Protein AF-A0AAW0IAK2-F1 (afdb_monomer)

Structure (mmCIF, N/CA/C/O backbo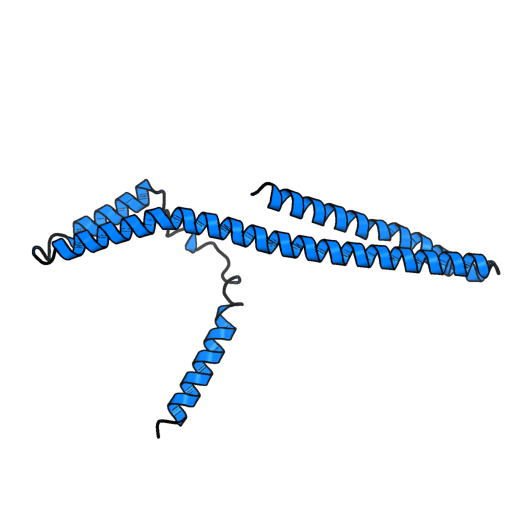ne):
data_AF-A0AAW0IAK2-F1
#
_entry.id   AF-A0AAW0IAK2-F1
#
loop_
_atom_site.group_PDB
_atom_site.id
_atom_site.type_symbol
_atom_site.label_atom_id
_atom_site.label_alt_id
_atom_site.label_comp_id
_atom_site.label_asym_id
_atom_site.label_entity_id
_atom_site.label_seq_id
_atom_site.pdbx_PDB_ins_code
_atom_site.Cartn_x
_atom_site.Cartn_y
_atom_site.Cartn_z
_atom_site.occupancy
_atom_site.B_iso_or_equiv
_atom_site.auth_seq_id
_atom_site.auth_comp_id
_atom_site.auth_asym_id
_atom_site.auth_atom_id
_atom_site.pdbx_PDB_model_num
ATOM 1 N N . MET A 1 1 ? 14.855 0.698 -5.734 1.00 60.94 1 MET A N 1
ATOM 2 C CA . MET A 1 1 ? 13.682 1.190 -4.980 1.00 60.94 1 MET A CA 1
ATOM 3 C C . MET A 1 1 ? 13.821 2.700 -4.907 1.00 60.94 1 MET A C 1
ATOM 5 O O . MET A 1 1 ? 14.904 3.148 -4.559 1.00 60.94 1 MET A O 1
ATOM 9 N N . SER A 1 2 ? 12.831 3.478 -5.346 1.00 79.94 2 SER A N 1
ATOM 10 C CA . SER A 1 2 ? 12.919 4.944 -5.235 1.00 79.94 2 SER A CA 1
ATOM 11 C C . SER A 1 2 ? 12.639 5.375 -3.792 1.00 79.94 2 SER A C 1
ATOM 13 O O . SER A 1 2 ? 11.834 4.735 -3.113 1.00 79.94 2 SER A O 1
ATOM 15 N N . ASP A 1 3 ? 13.261 6.458 -3.319 1.00 87.38 3 ASP A N 1
ATOM 16 C CA . ASP A 1 3 ? 13.063 6.956 -1.943 1.00 87.38 3 ASP A CA 1
ATOM 17 C C . ASP A 1 3 ? 11.580 7.201 -1.629 1.00 87.38 3 ASP A C 1
ATOM 19 O O . ASP A 1 3 ? 11.098 6.905 -0.537 1.00 87.38 3 ASP A O 1
ATOM 23 N N . LEU A 1 4 ? 10.818 7.650 -2.631 1.00 86.06 4 LEU A N 1
ATOM 24 C CA . LEU A 1 4 ? 9.372 7.834 -2.545 1.00 86.06 4 LEU A CA 1
ATOM 25 C C . LEU A 1 4 ? 8.611 6.514 -2.328 1.00 86.06 4 LEU A C 1
ATOM 27 O O . LEU A 1 4 ? 7.690 6.464 -1.518 1.00 86.06 4 LEU A O 1
ATOM 31 N N . GLU A 1 5 ? 8.977 5.441 -3.035 1.00 87.31 5 GLU A N 1
ATOM 32 C CA . GLU A 1 5 ? 8.359 4.118 -2.870 1.00 87.31 5 GLU A CA 1
ATOM 33 C C . GLU A 1 5 ? 8.617 3.566 -1.461 1.00 87.31 5 GLU A C 1
ATOM 35 O O . GLU A 1 5 ? 7.707 3.034 -0.819 1.00 87.31 5 GLU A O 1
ATOM 40 N N . PHE A 1 6 ? 9.846 3.735 -0.965 1.00 91.75 6 PHE A N 1
ATOM 41 C CA . PHE A 1 6 ? 10.230 3.328 0.382 1.00 91.75 6 PHE A CA 1
ATOM 42 C C . PHE A 1 6 ? 9.462 4.112 1.453 1.00 91.75 6 PHE A C 1
ATOM 44 O O . PHE A 1 6 ? 8.857 3.502 2.337 1.00 91.75 6 PHE A O 1
ATOM 51 N N . LEU A 1 7 ? 9.414 5.445 1.342 1.00 92.31 7 LEU A N 1
ATOM 52 C CA . LEU A 1 7 ? 8.661 6.306 2.257 1.00 92.31 7 LEU A CA 1
ATOM 53 C C . LEU A 1 7 ? 7.174 5.937 2.282 1.00 92.31 7 LEU A C 1
ATOM 55 O O . LEU A 1 7 ? 6.615 5.764 3.360 1.00 92.31 7 LEU A O 1
ATOM 59 N N . LEU A 1 8 ? 6.543 5.723 1.123 1.00 92.81 8 LEU A N 1
ATOM 60 C CA . LEU A 1 8 ? 5.129 5.336 1.051 1.00 92.81 8 LEU A CA 1
ATOM 61 C C . LEU A 1 8 ? 4.860 3.980 1.720 1.00 92.81 8 LEU A C 1
ATOM 63 O O . LEU A 1 8 ? 3.899 3.848 2.480 1.00 92.81 8 LEU A O 1
ATOM 67 N N . LYS A 1 9 ? 5.717 2.977 1.490 1.00 91.75 9 LYS A N 1
ATOM 68 C CA . LYS A 1 9 ? 5.610 1.664 2.153 1.00 91.75 9 LYS A CA 1
ATOM 69 C C . LYS A 1 9 ? 5.815 1.768 3.664 1.00 91.75 9 LYS A C 1
ATOM 71 O O . LYS A 1 9 ? 5.120 1.096 4.427 1.00 91.75 9 LYS A O 1
ATOM 76 N N . LEU A 1 10 ? 6.745 2.614 4.104 1.00 94.06 10 LEU A N 1
ATOM 77 C CA . LEU A 1 10 ? 6.996 2.865 5.519 1.00 94.06 10 LEU A CA 1
ATOM 78 C C . LEU A 1 10 ? 5.790 3.543 6.181 1.00 94.06 10 LEU A C 1
ATOM 80 O O . LEU A 1 10 ? 5.328 3.080 7.224 1.00 94.06 10 LEU A O 1
ATOM 84 N N . THR A 1 11 ? 5.236 4.583 5.556 1.00 91.19 11 THR A N 1
ATOM 85 C CA . THR A 1 11 ? 4.037 5.273 6.042 1.00 91.19 11 THR A CA 1
ATOM 86 C C . THR A 1 11 ? 2.835 4.330 6.096 1.00 91.19 11 THR A C 1
ATOM 88 O O . THR A 1 11 ? 2.129 4.326 7.100 1.00 91.19 11 THR A O 1
ATOM 91 N N . ALA A 1 12 ? 2.623 3.467 5.094 1.00 91.44 12 ALA A N 1
ATOM 92 C CA . ALA A 1 12 ? 1.562 2.455 5.138 1.00 91.44 12 ALA A CA 1
ATOM 93 C C . ALA A 1 12 ? 1.693 1.538 6.369 1.00 91.44 12 ALA A C 1
ATOM 95 O O . ALA A 1 12 ? 0.735 1.385 7.125 1.00 91.44 12 ALA A O 1
ATOM 96 N N . LYS A 1 13 ? 2.899 1.017 6.642 1.00 92.44 13 LYS A N 1
ATOM 97 C CA . LYS A 1 13 ? 3.166 0.182 7.829 1.00 92.44 13 LYS A CA 1
ATOM 98 C C . LYS A 1 13 ? 2.962 0.932 9.148 1.00 92.44 13 LYS A C 1
ATOM 100 O O . LYS A 1 13 ? 2.474 0.355 10.119 1.00 92.44 13 LYS A O 1
ATOM 105 N N . GLN A 1 14 ? 3.329 2.212 9.210 1.00 92.31 14 GLN A N 1
ATOM 106 C CA . GLN A 1 14 ? 3.082 3.044 10.392 1.00 92.31 14 GLN A CA 1
ATOM 107 C C . GLN A 1 14 ? 1.578 3.234 10.638 1.00 92.31 14 GLN A C 1
ATOM 109 O O . GLN A 1 14 ? 1.127 3.095 11.775 1.00 92.31 14 GLN A O 1
ATOM 114 N N . LEU A 1 15 ? 0.793 3.475 9.583 1.00 90.31 15 LEU A N 1
ATOM 115 C CA . LEU A 1 15 ? -0.665 3.609 9.667 1.00 90.31 15 LEU A CA 1
ATOM 116 C C . LEU A 1 15 ? -1.341 2.296 10.093 1.00 90.31 15 LEU A C 1
ATOM 118 O O . LEU A 1 15 ? -2.241 2.319 10.930 1.00 90.31 15 LEU A O 1
ATOM 122 N N . GLU A 1 16 ? -0.879 1.145 9.594 1.00 88.94 16 GLU A N 1
ATOM 123 C CA . GLU A 1 16 ? -1.356 -0.173 10.044 1.00 88.94 16 GLU A CA 1
ATOM 124 C C . GLU A 1 16 ? -1.067 -0.413 11.528 1.00 88.94 16 GLU A C 1
ATOM 126 O O . GLU A 1 16 ? -1.916 -0.928 12.255 1.00 88.94 16 GLU A O 1
ATOM 131 N N . LYS A 1 17 ? 0.110 0.002 12.010 1.00 88.75 17 LYS A N 1
ATOM 132 C CA . LYS A 1 17 ? 0.469 -0.108 13.429 1.00 88.75 17 LYS A CA 1
ATOM 133 C C . LYS A 1 17 ? -0.430 0.766 14.310 1.00 88.75 17 LYS A C 1
ATOM 135 O O . LYS A 1 17 ? -0.865 0.311 15.365 1.00 88.75 17 LYS A O 1
ATOM 140 N N . LEU A 1 18 ? -0.754 1.981 13.862 1.00 85.81 18 LEU A N 1
ATOM 141 C CA . LEU A 1 18 ? -1.711 2.864 14.540 1.00 85.81 18 LEU A CA 1
ATOM 142 C C . LEU A 1 18 ? -3.138 2.296 14.520 1.00 85.81 18 LEU A C 1
ATOM 144 O O . LEU A 1 18 ? -3.851 2.417 15.514 1.00 85.81 18 LEU A O 1
ATOM 148 N N . ALA A 1 19 ? -3.540 1.622 13.437 1.00 82.44 19 ALA A N 1
ATOM 149 C CA . ALA A 1 19 ? -4.813 0.904 13.377 1.00 82.44 19 ALA A CA 1
ATOM 150 C C . ALA A 1 19 ? -4.847 -0.279 14.360 1.00 82.44 19 ALA A C 1
ATOM 152 O O . ALA A 1 19 ? -5.868 -0.531 14.996 1.00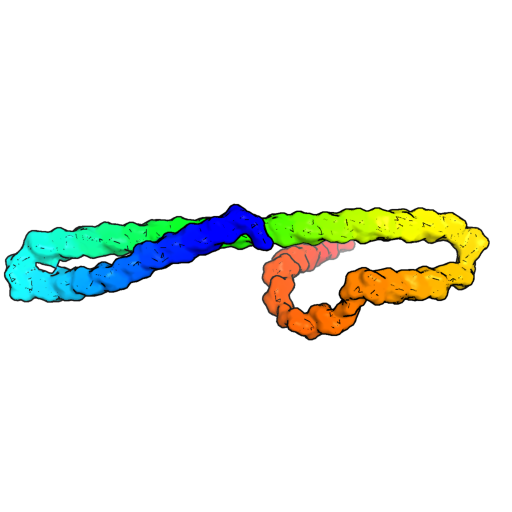 82.44 19 ALA A O 1
ATOM 153 N N . LYS A 1 20 ? -3.722 -0.984 14.534 1.00 74.62 20 LYS A N 1
ATOM 154 C CA . LYS A 1 20 ? -3.610 -2.150 15.422 1.00 74.62 20 LYS A CA 1
ATOM 155 C C . LYS A 1 20 ? -3.593 -1.790 16.911 1.00 74.62 20 LYS A C 1
ATOM 157 O O . LYS A 1 20 ? -4.007 -2.608 17.722 1.00 74.62 20 LYS A O 1
ATOM 162 N N . ALA A 1 21 ? -3.247 -0.552 17.271 1.00 63.44 21 ALA A N 1
ATOM 163 C CA . ALA A 1 21 ? -3.451 -0.025 18.626 1.00 63.44 21 ALA A CA 1
ATOM 164 C C . ALA A 1 21 ? -4.942 0.014 19.050 1.00 63.44 21 ALA A C 1
ATOM 166 O O . ALA A 1 21 ? -5.253 0.216 20.222 1.00 63.44 21 ALA A O 1
ATOM 167 N N . GLU A 1 22 ? -5.890 -0.234 18.131 1.00 63.12 22 GLU A N 1
ATOM 168 C CA . GLU A 1 22 ? -7.292 -0.525 18.474 1.00 63.12 22 GLU A CA 1
ATOM 169 C C . GLU A 1 22 ? -7.449 -1.848 19.243 1.00 63.12 22 GLU A C 1
ATOM 171 O O . GLU A 1 22 ? -8.480 -2.072 19.866 1.00 63.12 22 GLU A O 1
ATOM 176 N N . GLU A 1 23 ? -6.431 -2.708 19.309 1.00 59.09 23 GLU A N 1
ATOM 177 C CA . GLU A 1 23 ? -6.457 -3.901 20.157 1.00 59.09 23 GLU A CA 1
ATOM 178 C C . GLU A 1 23 ? -6.657 -3.558 21.651 1.00 59.09 23 GLU A C 1
ATOM 180 O O . GLU A 1 23 ? -7.410 -4.249 22.343 1.00 59.09 23 GLU A O 1
ATOM 185 N N . ASP A 1 24 ? -6.165 -2.398 22.106 1.00 57.50 24 ASP A N 1
ATOM 186 C CA . ASP A 1 24 ? -6.422 -1.851 23.449 1.00 57.50 24 ASP A CA 1
ATOM 187 C C . ASP A 1 24 ? -7.892 -1.409 23.656 1.00 57.50 24 ASP A C 1
ATOM 189 O O . ASP A 1 24 ? -8.371 -1.262 24.787 1.00 57.50 24 ASP A O 1
ATOM 193 N N . SER A 1 25 ? -8.660 -1.218 22.573 1.00 58.94 25 SER A N 1
ATOM 194 C CA . SER A 1 25 ? -10.110 -0.945 22.595 1.00 58.94 25 SER A CA 1
ATOM 195 C C . SER A 1 25 ? -10.910 -2.179 23.016 1.00 58.94 25 SER A C 1
ATOM 197 O O . SER A 1 25 ? -11.919 -2.046 23.714 1.00 58.94 25 SER A O 1
ATOM 199 N N . LYS A 1 26 ? -10.442 -3.397 22.696 1.00 67.38 26 LYS A N 1
ATOM 200 C CA . LYS A 1 26 ? -11.092 -4.649 23.137 1.00 67.38 26 LYS A CA 1
ATOM 201 C C . LYS A 1 26 ? -11.131 -4.745 24.665 1.00 67.38 26 LYS A C 1
ATOM 203 O O . LYS A 1 26 ? -12.148 -5.142 25.236 1.00 67.38 26 LYS A O 1
ATOM 208 N N . ALA A 1 27 ? -10.076 -4.280 25.338 1.00 65.56 27 ALA A N 1
ATOM 209 C CA . ALA A 1 27 ? -10.036 -4.183 26.796 1.00 65.56 27 ALA A CA 1
ATOM 210 C C . ALA A 1 27 ? -11.073 -3.183 27.352 1.00 65.56 27 ALA A C 1
ATOM 212 O O . ALA A 1 27 ? -11.630 -3.400 28.428 1.00 65.56 27 ALA A O 1
ATOM 213 N N . LYS A 1 28 ? -11.396 -2.111 26.614 1.00 62.06 28 LYS A N 1
ATOM 214 C CA . LYS A 1 28 ? -12.449 -1.142 26.982 1.00 62.06 28 LYS A CA 1
ATOM 215 C C . LYS A 1 28 ? -13.857 -1.650 26.654 1.00 62.06 28 LYS A C 1
ATOM 217 O O . LYS A 1 28 ? -14.763 -1.444 27.456 1.00 62.06 28 LYS A O 1
ATOM 222 N N . GLN A 1 29 ? -14.042 -2.405 25.570 1.00 67.38 29 GLN A N 1
ATOM 223 C CA . GLN A 1 29 ? -15.301 -3.114 25.295 1.00 67.38 29 GLN A CA 1
ATOM 224 C C . GLN A 1 29 ? -15.629 -4.140 26.388 1.00 67.38 29 GLN A C 1
ATOM 226 O O . GLN A 1 29 ? -16.788 -4.279 26.777 1.00 67.38 29 GLN A O 1
ATOM 231 N N . ALA A 1 30 ? -14.619 -4.817 26.943 1.00 70.62 30 ALA A N 1
ATOM 232 C CA . ALA A 1 30 ? -14.809 -5.706 28.087 1.00 70.62 30 ALA A CA 1
ATOM 233 C C . ALA A 1 30 ? -15.303 -4.955 29.341 1.00 70.62 30 ALA A C 1
ATOM 235 O O . ALA A 1 30 ? -16.087 -5.506 30.112 1.00 70.62 30 ALA A O 1
ATOM 236 N N . LYS A 1 31 ? -14.906 -3.687 29.526 1.00 67.75 31 LYS A N 1
ATOM 237 C CA . LYS A 1 31 ? -15.410 -2.825 30.610 1.00 67.75 31 LYS A CA 1
ATOM 238 C C . LYS A 1 31 ? -16.859 -2.385 30.372 1.00 67.75 31 LYS A C 1
ATOM 240 O O . LYS A 1 31 ? -17.645 -2.423 31.310 1.00 67.75 31 LYS A O 1
ATOM 245 N N . VAL A 1 32 ? -17.246 -2.082 29.127 1.00 65.62 32 VAL A N 1
ATOM 246 C CA . VAL A 1 32 ? -18.652 -1.794 28.758 1.00 65.62 32 VAL A CA 1
ATOM 247 C C . VAL A 1 32 ? -19.564 -2.984 29.075 1.00 65.62 32 VAL A C 1
ATOM 249 O O . VAL A 1 32 ? -20.642 -2.798 29.628 1.00 65.62 32 VAL A O 1
ATOM 252 N N . LYS A 1 33 ? -19.111 -4.216 28.802 1.00 69.44 33 LYS A N 1
ATOM 253 C CA . LYS A 1 33 ? -19.874 -5.442 29.102 1.00 69.44 33 LYS A CA 1
ATOM 254 C C . LYS A 1 33 ? -20.058 -5.706 30.604 1.00 69.44 33 LYS A C 1
ATOM 256 O O . LYS A 1 33 ? -21.027 -6.355 30.979 1.00 69.44 33 LYS A O 1
ATOM 261 N N . LYS A 1 34 ? -19.154 -5.209 31.459 1.00 71.50 34 LYS A N 1
ATOM 262 C CA . LYS A 1 34 ? -19.216 -5.356 32.930 1.00 71.50 34 LYS A CA 1
ATOM 263 C C . LYS A 1 34 ? -19.953 -4.205 33.629 1.00 71.50 34 LYS A C 1
ATOM 265 O O . LYS A 1 34 ? -20.482 -4.388 34.719 1.00 71.50 34 LYS A O 1
ATOM 270 N N . ALA A 1 35 ? -20.041 -3.038 32.993 1.00 63.53 35 ALA A N 1
ATOM 271 C CA . ALA A 1 35 ? -20.716 -1.859 33.529 1.00 63.53 35 ALA A CA 1
ATOM 272 C C . ALA A 1 35 ? -22.218 -2.020 33.887 1.00 63.53 35 ALA A C 1
ATOM 274 O O . ALA A 1 35 ? -22.626 -1.395 34.869 1.00 63.53 35 ALA A O 1
ATOM 275 N N . PRO A 1 36 ? -23.053 -2.855 33.218 1.00 61.75 36 PRO A N 1
ATOM 276 C CA . PRO A 1 36 ? -24.450 -3.031 33.636 1.00 61.75 36 PRO A CA 1
ATOM 277 C C . PRO A 1 36 ? -24.607 -3.629 35.045 1.00 61.75 36 PRO A C 1
ATOM 279 O O . PRO A 1 36 ? -25.649 -3.451 35.668 1.00 61.75 36 PRO A O 1
ATOM 282 N N . GLN A 1 37 ? -23.571 -4.276 35.590 1.00 67.62 37 GLN A N 1
ATOM 283 C CA . GLN A 1 37 ? -23.595 -4.854 36.939 1.00 67.62 37 GLN A CA 1
ATOM 284 C C . GLN A 1 37 ? -23.392 -3.805 38.046 1.00 67.62 37 GLN A C 1
ATOM 286 O O . GLN A 1 37 ? -23.752 -4.048 39.192 1.00 67.62 37 GLN A O 1
ATOM 291 N N . GLN A 1 38 ? -22.848 -2.626 37.720 1.00 66.25 38 GLN A N 1
ATOM 292 C CA . GLN A 1 38 ? -22.502 -1.589 38.702 1.00 66.25 38 GLN A CA 1
ATOM 293 C C . GLN A 1 38 ? -23.567 -0.485 38.840 1.00 66.25 38 GLN A C 1
ATOM 295 O O . GLN A 1 38 ? -23.306 0.522 39.488 1.00 66.25 38 GLN A O 1
ATOM 300 N N . LYS A 1 39 ? -24.755 -0.636 38.221 1.00 69.31 39 LYS A N 1
ATOM 301 C CA . LYS A 1 39 ? -25.833 0.384 38.165 1.00 69.31 39 LYS A CA 1
ATOM 302 C C . LYS A 1 39 ? -25.378 1.785 37.693 1.00 69.31 39 LYS A C 1
ATOM 304 O O . LYS A 1 39 ? -26.114 2.755 37.842 1.00 69.31 39 LYS A O 1
ATOM 309 N N . ASN A 1 40 ? -24.198 1.900 37.078 1.00 71.81 40 ASN A N 1
ATOM 310 C CA . ASN A 1 40 ? -23.565 3.174 36.741 1.00 71.81 40 ASN A CA 1
ATOM 311 C C . ASN A 1 40 ? -23.720 3.489 35.239 1.00 71.81 40 ASN A C 1
ATOM 313 O O . ASN 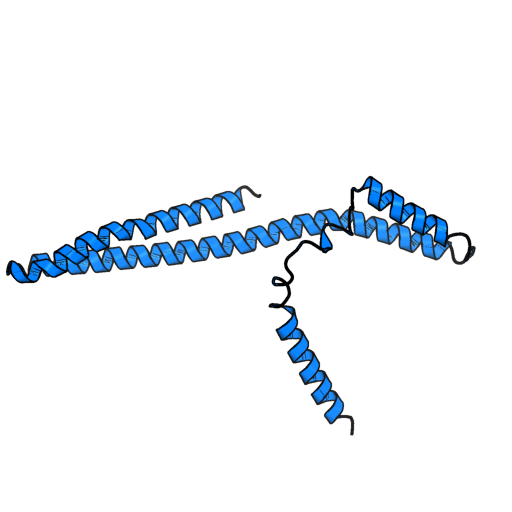A 1 40 ? -22.799 3.325 34.434 1.00 71.81 40 ASN A O 1
ATOM 317 N N . VAL A 1 41 ? -24.945 3.869 34.860 1.00 75.25 41 VAL A N 1
ATOM 318 C CA . VAL A 1 41 ? -25.414 3.966 33.463 1.00 75.25 41 VAL A CA 1
ATOM 319 C C . VAL A 1 41 ? -24.658 5.028 32.657 1.00 75.25 41 VAL A C 1
ATOM 321 O O . VAL A 1 41 ? -24.331 4.797 31.493 1.00 75.25 41 VAL A O 1
ATOM 324 N N . GLU A 1 42 ? -24.310 6.163 33.264 1.00 78.19 42 GLU A N 1
ATOM 325 C CA . GLU A 1 42 ? -23.590 7.239 32.569 1.00 78.19 42 GLU A CA 1
ATOM 326 C C . GLU A 1 42 ? -22.143 6.857 32.242 1.00 78.19 42 GLU A C 1
ATOM 328 O O . GLU A 1 42 ? -21.666 7.074 31.127 1.00 78.19 42 GLU A O 1
ATOM 333 N N . CYS A 1 43 ? -21.465 6.184 33.175 1.00 71.75 43 CYS A N 1
ATOM 334 C CA . CYS A 1 43 ? -20.103 5.695 32.971 1.00 71.75 43 CYS A CA 1
ATOM 335 C C . CYS A 1 43 ? -20.054 4.602 31.883 1.00 71.75 43 CYS A C 1
ATOM 337 O O . CYS A 1 43 ? -19.128 4.558 31.066 1.00 71.75 43 CYS A O 1
ATOM 339 N N . ALA A 1 44 ? -21.092 3.758 31.815 1.00 77.44 44 ALA A N 1
ATOM 340 C CA . ALA A 1 44 ? -21.266 2.774 30.749 1.00 77.44 44 ALA A CA 1
ATOM 341 C C . ALA A 1 44 ? -21.454 3.443 29.377 1.00 77.44 44 ALA A C 1
ATOM 343 O O . ALA A 1 44 ? -20.817 3.035 28.403 1.00 77.44 44 ALA A O 1
ATOM 344 N N . ARG A 1 45 ? -22.281 4.495 29.311 1.00 80.75 45 ARG A N 1
ATOM 345 C CA . ARG A 1 45 ? -22.561 5.255 28.084 1.00 80.75 45 ARG A CA 1
ATOM 346 C C . ARG A 1 45 ? -21.304 5.953 27.557 1.00 80.75 45 ARG A C 1
ATOM 348 O O . ARG A 1 45 ? -20.969 5.780 26.389 1.00 80.75 45 ARG A O 1
ATOM 355 N N . GLY A 1 46 ? -20.545 6.618 28.430 1.00 80.62 46 GLY A N 1
ATOM 356 C CA . GLY A 1 46 ? -19.270 7.252 28.074 1.00 80.62 46 GLY A CA 1
ATOM 357 C C . GLY A 1 46 ? -18.177 6.257 27.654 1.00 80.62 46 GLY A C 1
ATOM 358 O O . GLY A 1 46 ? -17.394 6.536 26.743 1.00 80.62 46 GLY A O 1
ATOM 359 N N . CYS A 1 47 ? -18.125 5.063 28.261 1.00 78.38 47 CYS A N 1
ATOM 360 C CA . CYS A 1 47 ? -17.235 3.991 27.797 1.00 78.38 47 CYS A CA 1
ATOM 361 C C . CYS A 1 47 ? -17.658 3.430 26.432 1.00 78.38 47 CYS A C 1
ATOM 363 O O . CYS A 1 47 ? -16.789 3.140 25.608 1.00 78.38 47 CYS A O 1
ATOM 365 N N . ALA A 1 48 ? -18.962 3.285 26.180 1.00 81.38 48 ALA A N 1
ATOM 366 C CA . ALA A 1 48 ? -19.481 2.816 24.900 1.00 81.38 48 ALA A CA 1
ATOM 367 C C . ALA A 1 48 ? -19.183 3.817 23.774 1.00 81.38 48 ALA A C 1
ATOM 369 O O . ALA A 1 48 ? -18.658 3.429 22.733 1.00 81.38 48 ALA A O 1
ATOM 370 N N . GLU A 1 49 ? -19.424 5.106 24.004 1.00 83.12 49 GLU A N 1
ATOM 371 C CA . GLU A 1 49 ? -19.149 6.167 23.033 1.00 83.12 49 GLU A CA 1
ATOM 372 C C . GLU A 1 49 ? -17.651 6.280 22.714 1.00 83.12 49 GLU A C 1
ATOM 374 O O . GLU A 1 49 ? -17.253 6.287 21.547 1.00 83.12 49 GLU A O 1
ATOM 379 N N . ASN A 1 50 ? -16.790 6.251 23.738 1.00 81.69 50 ASN A N 1
ATOM 380 C CA . ASN A 1 50 ? -15.342 6.239 23.529 1.00 81.69 50 ASN A CA 1
ATOM 381 C C . ASN A 1 50 ? -14.857 4.986 22.788 1.00 81.69 50 ASN A C 1
ATOM 383 O O . ASN A 1 50 ? -13.922 5.083 21.990 1.00 81.69 50 ASN A O 1
ATOM 387 N N . ALA A 1 51 ? -15.470 3.824 23.029 1.00 80.50 51 ALA A N 1
ATOM 388 C CA . ALA A 1 51 ? -15.147 2.598 22.306 1.00 80.50 51 ALA A CA 1
ATOM 389 C C . ALA A 1 51 ? -15.555 2.690 20.826 1.00 80.50 51 ALA A C 1
ATOM 391 O O . ALA A 1 51 ? -14.764 2.331 19.956 1.00 80.50 51 ALA A O 1
ATOM 392 N N . ILE A 1 52 ? -16.746 3.224 20.529 1.00 84.25 52 ILE A N 1
ATOM 393 C CA . ILE A 1 52 ? -17.215 3.450 19.152 1.00 84.25 52 ILE A CA 1
ATOM 394 C C . ILE A 1 52 ? -16.287 4.427 18.428 1.00 84.25 52 ILE A C 1
ATOM 396 O O . ILE A 1 52 ? -15.836 4.144 17.318 1.00 84.25 52 ILE A O 1
ATOM 400 N N . ARG A 1 53 ? -15.934 5.547 19.068 1.00 86.81 53 ARG A N 1
ATOM 401 C CA . ARG A 1 53 ? -15.016 6.538 18.499 1.00 86.81 53 ARG A CA 1
ATOM 402 C C . ARG A 1 53 ? -13.653 5.928 18.172 1.00 86.81 53 ARG A C 1
ATOM 404 O O . ARG A 1 53 ? -13.178 6.074 17.049 1.00 86.81 53 ARG A O 1
ATOM 411 N N . LYS A 1 54 ? -13.044 5.200 19.114 1.00 84.12 54 LYS A N 1
ATOM 412 C CA . LYS 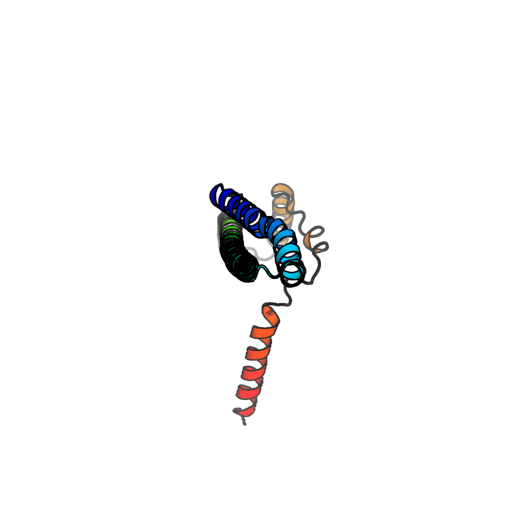A 1 54 ? -11.738 4.554 18.897 1.00 84.12 54 LYS A CA 1
ATOM 413 C C . LYS A 1 54 ? -11.780 3.473 17.816 1.00 84.12 54 LYS A C 1
ATOM 415 O O . LYS A 1 54 ? -10.839 3.377 17.032 1.00 84.12 54 LYS A O 1
ATOM 420 N N . LYS A 1 55 ? -12.882 2.726 17.714 1.00 85.38 55 LYS A N 1
ATOM 421 C CA . LYS A 1 55 ? -13.105 1.769 16.624 1.00 85.38 55 LYS A CA 1
ATOM 422 C C . LYS A 1 55 ? -13.185 2.468 15.264 1.00 85.38 55 LYS A C 1
ATOM 424 O O . LYS A 1 55 ? -12.555 2.025 14.308 1.00 85.38 55 LYS A O 1
ATOM 429 N N . ASN A 1 56 ? -13.912 3.583 15.182 1.00 86.12 56 ASN A N 1
ATOM 430 C CA . ASN A 1 56 ? -14.021 4.378 13.957 1.00 86.12 56 ASN A CA 1
ATOM 431 C C . ASN A 1 56 ? -12.676 4.992 13.546 1.00 86.12 56 ASN A C 1
ATOM 433 O O . ASN A 1 56 ? -12.335 4.970 12.365 1.00 86.12 56 ASN A O 1
ATOM 437 N N . GLU A 1 57 ? -11.882 5.475 14.506 1.00 85.19 57 GLU A N 1
ATOM 438 C CA . GLU A 1 57 ? -10.500 5.906 14.261 1.00 85.19 57 GLU A CA 1
ATOM 439 C C . GLU A 1 57 ? -9.669 4.758 13.661 1.00 85.19 57 GLU A C 1
ATOM 441 O O . GLU A 1 57 ? -9.053 4.948 12.616 1.00 85.19 57 GLU A O 1
ATOM 446 N N . GLY A 1 58 ? -9.713 3.551 14.242 1.00 86.19 58 GLY A N 1
ATOM 447 C CA . GLY A 1 58 ? -9.002 2.372 13.725 1.00 86.19 58 GLY A CA 1
ATOM 448 C C . GLY A 1 58 ? -9.387 2.003 12.287 1.00 86.19 58 GLY A C 1
ATOM 449 O O . GLY A 1 58 ? -8.518 1.773 11.446 1.00 86.19 58 GLY A O 1
ATOM 450 N N . VAL A 1 59 ? -10.685 2.024 11.969 1.00 87.75 59 VAL A N 1
ATOM 451 C CA . VAL A 1 59 ? -11.185 1.786 10.603 1.00 87.75 59 VAL A CA 1
ATOM 452 C C . VAL A 1 59 ? -10.704 2.869 9.631 1.00 87.75 59 VAL A C 1
ATOM 454 O O . VAL A 1 59 ? -10.357 2.566 8.488 1.00 87.75 59 VAL A O 1
ATOM 457 N N . ASN A 1 60 ? -10.651 4.129 10.065 1.00 89.94 60 ASN A N 1
ATOM 458 C CA . ASN A 1 60 ? -10.149 5.222 9.236 1.00 89.94 60 ASN A CA 1
ATOM 459 C C . ASN A 1 60 ? -8.646 5.083 8.954 1.00 89.94 60 ASN A C 1
ATOM 461 O O . ASN A 1 60 ? -8.239 5.240 7.801 1.00 89.94 60 ASN A O 1
ATOM 465 N N . TRP A 1 61 ? -7.842 4.710 9.956 1.00 91.31 61 TRP A N 1
ATOM 466 C CA . TRP A 1 61 ? -6.417 4.418 9.771 1.00 91.31 61 TRP A CA 1
ATOM 467 C C . TRP A 1 61 ? -6.191 3.257 8.803 1.00 91.31 61 TRP A C 1
ATOM 469 O O . TRP A 1 61 ? -5.357 3.369 7.907 1.00 91.31 61 TRP A O 1
ATOM 479 N N . LEU A 1 62 ? -6.983 2.185 8.912 1.00 89.56 62 LEU A N 1
ATOM 480 C CA . LEU A 1 62 ? -6.896 1.039 8.007 1.00 89.56 62 LEU A CA 1
ATOM 481 C C . LEU A 1 62 ? -7.218 1.434 6.559 1.00 89.56 62 LEU A C 1
ATOM 483 O O . LEU A 1 62 ? -6.468 1.094 5.648 1.00 89.56 62 LEU A O 1
ATOM 487 N N . ARG A 1 63 ? -8.281 2.220 6.333 1.00 91.44 63 ARG A N 1
ATOM 488 C CA . ARG A 1 63 ? -8.599 2.735 4.988 1.00 91.44 63 ARG A CA 1
ATOM 489 C C . ARG A 1 63 ? -7.478 3.605 4.427 1.00 91.44 63 ARG A C 1
ATOM 491 O O . ARG A 1 63 ? -7.166 3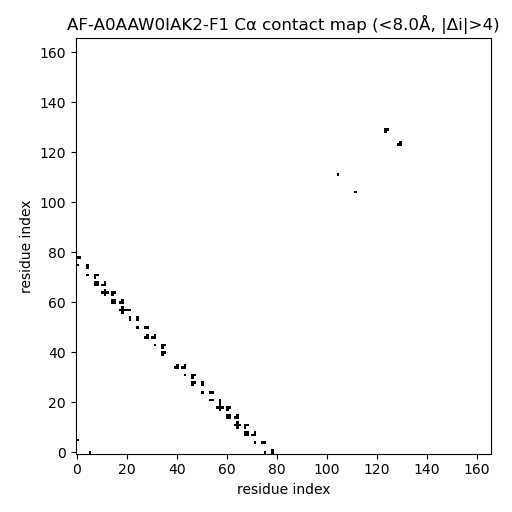.498 3.242 1.00 91.44 63 ARG A O 1
ATOM 498 N N . MET A 1 64 ? -6.889 4.480 5.243 1.00 92.94 64 MET A N 1
ATOM 499 C CA . MET A 1 64 ? -5.751 5.300 4.820 1.00 92.94 64 MET A CA 1
ATOM 500 C C . MET A 1 64 ? -4.537 4.434 4.473 1.00 92.94 64 MET A C 1
ATOM 502 O O . MET A 1 64 ? -3.949 4.635 3.413 1.00 92.94 64 MET A O 1
ATOM 506 N N . ALA A 1 65 ? -4.217 3.431 5.293 1.00 91.75 65 ALA A N 1
ATOM 507 C CA . ALA A 1 65 ? -3.138 2.486 5.025 1.00 91.75 65 ALA A CA 1
ATOM 508 C C . ALA A 1 65 ? -3.340 1.742 3.696 1.00 91.75 65 ALA A C 1
ATOM 510 O O . ALA A 1 65 ? -2.441 1.747 2.857 1.00 91.75 65 ALA A O 1
ATOM 511 N N . SER A 1 66 ? -4.537 1.195 3.445 1.00 92.62 66 SER A N 1
ATOM 512 C CA . SER A 1 66 ? -4.849 0.507 2.184 1.00 92.62 66 SER A CA 1
ATOM 513 C C . SER A 1 66 ? -4.714 1.426 0.966 1.00 92.62 66 SER A C 1
ATOM 515 O O . SER A 1 66 ? -4.190 1.011 -0.067 1.00 92.62 66 SER A O 1
ATOM 517 N N . ARG A 1 67 ? -5.135 2.695 1.076 1.00 95.06 67 ARG A N 1
ATOM 518 C CA . ARG A 1 67 ? -4.962 3.686 -0.000 1.00 95.06 67 ARG A CA 1
ATOM 519 C C . ARG A 1 67 ? -3.486 3.963 -0.279 1.00 95.06 67 ARG A C 1
ATOM 521 O O . ARG A 1 67 ? -3.088 3.974 -1.440 1.00 95.06 67 ARG A O 1
ATOM 528 N N . VAL A 1 68 ? -2.676 4.160 0.762 1.00 94.56 68 VAL A N 1
ATOM 529 C CA . VAL A 1 68 ? -1.231 4.403 0.619 1.00 94.56 68 VAL A CA 1
ATOM 530 C C . VAL A 1 68 ? -0.524 3.173 0.042 1.00 94.56 68 VAL A C 1
ATOM 532 O O . VAL A 1 68 ? 0.301 3.318 -0.858 1.00 94.56 68 VAL A O 1
ATOM 535 N N . ALA A 1 69 ? -0.893 1.963 0.470 1.00 91.44 69 ALA A N 1
ATOM 536 C CA . ALA A 1 69 ? -0.346 0.717 -0.066 1.00 91.44 69 ALA A CA 1
ATOM 537 C C . ALA A 1 69 ? -0.670 0.537 -1.562 1.00 91.44 69 ALA A C 1
ATOM 539 O O . ALA A 1 69 ? 0.206 0.181 -2.352 1.00 91.44 69 ALA A O 1
ATOM 540 N N . ALA A 1 70 ? -1.900 0.859 -1.978 1.00 93.19 70 ALA A N 1
ATOM 541 C CA . ALA A 1 70 ? -2.291 0.832 -3.385 1.00 93.19 70 ALA A CA 1
ATOM 542 C C . ALA A 1 70 ? -1.495 1.844 -4.229 1.00 93.19 70 ALA A C 1
ATOM 544 O O . ALA A 1 70 ? -1.059 1.525 -5.335 1.00 93.19 70 ALA A O 1
ATOM 545 N N . VAL A 1 71 ? -1.264 3.056 -3.708 1.00 93.88 71 VAL A N 1
ATOM 546 C CA . VAL A 1 71 ? -0.416 4.056 -4.378 1.00 93.88 71 VAL A CA 1
ATOM 547 C C . VAL A 1 71 ? 1.029 3.564 -4.473 1.00 93.88 71 VAL A C 1
ATOM 549 O O . VAL A 1 71 ? 1.621 3.657 -5.545 1.00 93.88 71 VAL A O 1
ATOM 552 N N . ALA A 1 72 ? 1.576 2.965 -3.413 1.00 91.25 72 ALA A N 1
ATOM 553 C CA . ALA A 1 72 ? 2.921 2.394 -3.430 1.00 91.25 72 ALA A CA 1
ATOM 554 C C . ALA A 1 72 ? 3.077 1.290 -4.494 1.00 91.25 72 ALA A C 1
ATOM 556 O O . ALA A 1 72 ? 4.080 1.272 -5.203 1.00 91.25 72 ALA A O 1
ATOM 557 N N . SER A 1 73 ? 2.079 0.414 -4.663 1.00 91.00 73 SER A N 1
ATOM 558 C CA . SER A 1 73 ? 2.078 -0.635 -5.698 1.00 91.00 73 SER A CA 1
ATOM 559 C C . SER A 1 73 ? 2.073 -0.059 -7.123 1.00 91.00 73 SER A C 1
ATOM 561 O O . SER A 1 73 ? 2.846 -0.495 -7.983 1.00 91.00 73 SER A O 1
ATOM 563 N N . LYS A 1 74 ? 1.274 0.988 -7.371 1.00 92.62 74 LYS A N 1
ATOM 564 C CA . LYS A 1 74 ? 1.266 1.696 -8.663 1.00 92.62 74 LYS A CA 1
ATOM 565 C C . LYS A 1 74 ? 2.598 2.396 -8.940 1.00 92.62 74 LYS A C 1
ATOM 567 O O . LYS A 1 74 ? 3.107 2.322 -10.055 1.00 92.62 74 LYS A O 1
ATOM 572 N N . VAL A 1 75 ? 3.181 3.039 -7.926 1.00 93.00 75 VAL A N 1
ATOM 573 C CA . VAL A 1 75 ? 4.496 3.693 -8.031 1.00 93.00 75 VAL A CA 1
ATOM 574 C C . VAL A 1 75 ? 5.593 2.668 -8.313 1.00 93.00 75 VAL A C 1
ATOM 576 O O . VAL A 1 75 ? 6.398 2.893 -9.211 1.00 93.00 75 VAL A O 1
ATOM 579 N N . GLN A 1 76 ? 5.598 1.530 -7.617 1.00 90.38 76 GLN A N 1
ATOM 580 C CA . GLN A 1 76 ? 6.547 0.444 -7.862 1.00 90.38 76 GLN A CA 1
ATOM 581 C C . GLN A 1 76 ? 6.449 -0.063 -9.307 1.00 90.38 76 GLN A C 1
ATOM 583 O O . GLN A 1 76 ? 7.465 -0.157 -9.989 1.00 90.38 76 GLN A O 1
ATOM 588 N N . THR A 1 77 ? 5.232 -0.305 -9.805 1.00 90.69 77 THR A N 1
ATOM 589 C CA . THR A 1 77 ? 5.006 -0.734 -11.196 1.00 90.69 77 THR A CA 1
ATOM 590 C C . THR A 1 77 ? 5.552 0.295 -12.186 1.00 90.69 77 THR A C 1
ATOM 592 O O . THR A 1 77 ? 6.296 -0.058 -13.097 1.00 90.69 77 THR A O 1
ATOM 595 N N . ALA A 1 78 ? 5.268 1.582 -11.975 1.00 89.75 78 ALA A N 1
ATOM 596 C CA . ALA A 1 78 ? 5.773 2.649 -12.833 1.00 89.75 78 ALA A CA 1
ATOM 597 C C . ALA A 1 78 ? 7.309 2.763 -12.805 1.00 89.75 78 ALA A C 1
ATOM 599 O O . ALA A 1 78 ? 7.925 3.027 -13.836 1.00 89.75 78 ALA A O 1
ATOM 600 N N . VAL A 1 79 ? 7.947 2.563 -11.647 1.00 88.62 79 VAL A N 1
ATOM 601 C CA . VAL A 1 79 ? 9.414 2.572 -11.517 1.00 88.62 79 VAL A CA 1
ATOM 602 C C . VAL A 1 79 ? 10.033 1.367 -12.226 1.00 88.62 79 VAL A C 1
ATOM 604 O O . VAL A 1 79 ? 10.994 1.543 -12.975 1.00 88.62 79 VAL A O 1
ATOM 607 N N . THR A 1 80 ? 9.466 0.171 -12.060 1.00 87.19 80 THR A N 1
ATOM 608 C CA . THR A 1 80 ? 9.927 -1.032 -12.766 1.00 87.19 80 THR A CA 1
ATOM 609 C C . THR A 1 80 ? 9.764 -0.878 -14.275 1.00 87.19 80 THR A C 1
ATOM 611 O O . THR A 1 80 ? 10.721 -1.113 -15.008 1.00 87.19 80 THR A O 1
ATOM 614 N N . MET A 1 81 ? 8.610 -0.393 -14.750 1.00 89.56 81 MET A N 1
ATOM 615 C CA . MET A 1 81 ? 8.387 -0.150 -16.180 1.00 89.56 81 MET A CA 1
ATOM 616 C C . MET A 1 81 ? 9.374 0.872 -16.744 1.00 89.56 81 MET A C 1
ATOM 618 O O . MET A 1 81 ? 9.922 0.644 -17.814 1.00 89.56 81 MET A O 1
ATOM 622 N N . LYS A 1 82 ? 9.689 1.948 -16.010 1.00 89.00 82 LYS A N 1
ATOM 623 C CA . LYS A 1 82 ? 10.737 2.898 -16.422 1.00 89.00 82 LYS A CA 1
ATOM 624 C C . LYS A 1 82 ? 12.109 2.235 -16.555 1.00 89.00 82 LYS A C 1
ATOM 626 O O . LYS A 1 82 ? 12.839 2.553 -17.491 1.00 89.00 82 LYS A O 1
ATOM 631 N N . GLY A 1 83 ? 12.460 1.330 -15.641 1.00 88.19 83 GLY A N 1
ATOM 632 C CA . GLY A 1 83 ? 13.686 0.534 -15.735 1.00 88.19 83 GLY A CA 1
ATOM 633 C C . GLY A 1 83 ? 13.705 -0.338 -16.991 1.00 88.19 83 GLY A C 1
ATOM 634 O O . GLY A 1 83 ? 14.665 -0.291 -17.755 1.00 88.19 83 GLY A O 1
ATOM 635 N N . VAL A 1 84 ? 12.606 -1.050 -17.257 1.00 88.88 84 VAL A N 1
ATOM 636 C CA . VAL A 1 84 ? 12.445 -1.876 -18.463 1.00 88.88 84 VAL A CA 1
ATOM 637 C C . VAL A 1 84 ? 12.539 -1.029 -19.732 1.00 88.88 84 VAL A C 1
ATOM 639 O O . VAL A 1 84 ? 13.295 -1.378 -20.631 1.00 88.88 84 VAL A O 1
ATOM 642 N N . THR A 1 85 ? 11.861 0.121 -19.806 1.00 90.12 85 THR A N 1
ATOM 643 C CA . THR A 1 85 ? 11.955 1.033 -20.959 1.00 90.12 85 THR A CA 1
ATOM 644 C C . THR A 1 85 ? 13.384 1.539 -21.168 1.00 90.12 85 THR A C 1
ATOM 646 O O . THR A 1 85 ? 13.849 1.612 -22.305 1.00 90.12 85 THR A O 1
ATOM 649 N N . LYS A 1 86 ? 14.110 1.857 -20.088 1.00 92.25 86 LYS A N 1
ATOM 650 C CA . LYS A 1 86 ? 15.509 2.299 -20.170 1.00 92.25 86 LYS A CA 1
ATOM 651 C C . LYS A 1 86 ? 16.424 1.200 -20.715 1.00 92.25 86 LYS A C 1
ATOM 653 O O . LYS A 1 86 ? 17.297 1.509 -21.519 1.00 92.25 86 LYS A O 1
ATOM 658 N N . ASN A 1 87 ? 16.202 -0.051 -20.318 1.00 88.75 87 ASN A N 1
ATOM 659 C CA . ASN A 1 87 ? 16.974 -1.201 -20.794 1.00 88.75 87 ASN A CA 1
ATOM 660 C C . ASN A 1 87 ? 16.565 -1.634 -22.211 1.00 88.75 87 ASN A C 1
ATOM 662 O O . ASN A 1 87 ? 17.399 -2.120 -22.963 1.00 88.75 87 ASN A O 1
ATOM 666 N N . MET A 1 88 ? 15.312 -1.402 -22.609 1.00 88.44 88 MET A N 1
ATOM 667 C CA . MET A 1 88 ? 14.833 -1.654 -23.971 1.00 88.44 88 MET A CA 1
ATOM 668 C C . MET A 1 88 ? 15.353 -0.633 -24.986 1.00 88.44 88 MET A C 1
ATOM 670 O O . MET A 1 88 ? 15.564 -0.988 -26.136 1.00 88.44 88 MET A O 1
ATOM 674 N N . ALA A 1 89 ? 15.607 0.617 -24.590 1.00 89.94 89 ALA A N 1
ATOM 675 C CA . ALA A 1 89 ? 16.098 1.659 -25.497 1.00 89.94 89 ALA A CA 1
ATOM 676 C C . ALA A 1 89 ? 17.416 1.328 -26.245 1.00 89.94 89 ALA A C 1
ATOM 678 O O . ALA A 1 89 ? 17.505 1.631 -27.436 1.00 89.94 89 ALA A O 1
ATOM 679 N N . PRO A 1 90 ? 18.463 0.753 -25.617 1.00 91.88 90 PRO A N 1
ATOM 680 C CA . PRO A 1 90 ? 19.639 0.292 -26.355 1.00 91.88 90 PRO A CA 1
ATOM 681 C C . PRO A 1 90 ? 19.348 -0.955 -27.200 1.00 91.88 90 PRO A C 1
ATOM 683 O O . PRO A 1 90 ? 19.849 -1.039 -28.317 1.00 91.88 90 PRO A O 1
ATOM 686 N N . VAL A 1 91 ? 18.504 -1.875 -26.718 1.00 92.12 91 VAL A N 1
ATOM 687 C CA . VAL A 1 91 ? 18.126 -3.102 -27.443 1.00 92.12 91 VAL A CA 1
ATOM 688 C C . VAL A 1 91 ? 17.375 -2.773 -28.734 1.00 92.12 91 VAL A C 1
ATOM 690 O O . VAL A 1 91 ? 17.707 -3.305 -29.788 1.00 92.12 91 VAL A O 1
ATOM 693 N N . THR A 1 92 ? 16.423 -1.838 -28.701 1.00 89.81 92 THR A N 1
ATOM 694 C CA . THR A 1 92 ? 15.689 -1.412 -29.902 1.00 89.81 92 THR A CA 1
ATOM 695 C C . THR A 1 92 ? 16.587 -0.686 -30.900 1.00 89.81 92 THR A C 1
ATOM 697 O O . THR A 1 92 ? 16.433 -0.878 -32.101 1.00 89.81 92 THR A O 1
ATOM 700 N N . LYS A 1 93 ? 17.583 0.081 -30.434 1.00 91.19 93 LYS A N 1
ATOM 701 C CA . LYS A 1 93 ? 18.614 0.667 -31.309 1.00 91.19 93 LYS A CA 1
ATOM 702 C C . LYS A 1 93 ? 19.539 -0.384 -31.924 1.00 91.19 93 LYS A C 1
ATOM 704 O O . LYS A 1 93 ? 19.958 -0.221 -33.065 1.00 91.19 93 LYS A O 1
ATOM 709 N N . ALA A 1 94 ? 19.899 -1.427 -31.178 1.00 89.38 94 ALA A N 1
ATOM 710 C CA . ALA A 1 94 ? 20.702 -2.529 -31.700 1.00 89.38 94 ALA A CA 1
ATOM 711 C C . ALA A 1 94 ? 19.924 -3.320 -32.764 1.00 89.38 94 ALA A C 1
ATOM 713 O O . ALA A 1 94 ? 20.475 -3.628 -33.817 1.00 89.38 94 ALA A O 1
ATOM 714 N N . LEU A 1 95 ? 18.628 -3.552 -32.533 1.00 87.88 95 LEU A N 1
ATOM 715 C CA . LEU A 1 95 ? 17.729 -4.180 -33.500 1.00 87.88 95 LEU A CA 1
ATOM 716 C C . LEU A 1 95 ? 17.593 -3.345 -34.787 1.00 87.88 95 LEU A C 1
ATOM 718 O O . LEU A 1 95 ? 17.690 -3.895 -35.876 1.00 87.88 95 LEU A O 1
ATOM 722 N N . ASP A 1 96 ? 17.433 -2.022 -34.678 1.00 88.06 96 ASP A N 1
ATOM 723 C CA . ASP A 1 96 ? 17.348 -1.106 -35.831 1.00 88.06 96 ASP A CA 1
ATOM 724 C C . ASP A 1 96 ? 18.636 -1.121 -36.685 1.00 88.06 96 ASP A C 1
ATOM 726 O O . ASP A 1 96 ? 18.607 -1.141 -37.919 1.00 88.06 96 ASP A O 1
ATOM 730 N N . LYS A 1 97 ? 19.799 -1.224 -36.028 1.00 86.81 97 LYS A N 1
ATOM 731 C CA . LYS A 1 97 ? 21.090 -1.426 -36.707 1.00 86.81 97 LYS A CA 1
ATOM 732 C C . LYS A 1 97 ? 21.195 -2.795 -37.386 1.00 86.81 97 LYS A C 1
ATOM 734 O O . LYS A 1 97 ? 21.717 -2.874 -38.492 1.00 86.81 97 LYS A O 1
ATOM 739 N N . ALA A 1 98 ? 20.707 -3.860 -36.753 1.00 83.12 98 ALA A N 1
ATOM 740 C CA . ALA A 1 98 ? 20.705 -5.197 -37.347 1.00 83.12 98 ALA A CA 1
ATOM 741 C C . ALA A 1 98 ? 19.767 -5.276 -38.566 1.00 83.12 98 ALA A C 1
ATOM 743 O O . ALA A 1 98 ? 20.149 -5.811 -39.605 1.00 83.12 98 ALA A O 1
ATOM 744 N N . LEU A 1 99 ? 18.575 -4.677 -38.489 1.00 81.94 99 LEU A N 1
ATOM 745 C CA . LEU A 1 99 ? 17.616 -4.630 -39.597 1.00 81.94 99 LEU A CA 1
ATOM 746 C C . LEU A 1 99 ? 18.161 -3.844 -40.799 1.00 81.94 99 LEU A C 1
ATOM 748 O O . LEU A 1 99 ? 18.106 -4.334 -41.924 1.00 81.94 99 LEU A O 1
ATOM 752 N N . SER A 1 100 ? 18.781 -2.684 -40.568 1.00 79.25 100 SER A N 1
ATOM 753 C CA . SER A 1 100 ? 19.427 -1.906 -41.638 1.00 79.25 100 SER A CA 1
ATOM 754 C C . SER A 1 100 ? 20.655 -2.601 -42.242 1.00 79.25 100 SER A C 1
ATOM 756 O O . SER A 1 100 ? 20.887 -2.495 -43.447 1.00 79.25 100 SER A O 1
ATOM 758 N N . ALA A 1 101 ? 21.411 -3.367 -41.449 1.00 72.31 101 ALA A N 1
ATOM 759 C CA . ALA A 1 101 ? 22.472 -4.230 -41.971 1.00 72.31 101 ALA A CA 1
ATOM 760 C C . ALA A 1 101 ? 21.916 -5.370 -42.850 1.00 72.31 101 ALA A C 1
ATOM 762 O O . ALA A 1 101 ? 22.547 -5.751 -43.835 1.00 72.31 101 ALA A O 1
ATOM 763 N N . THR A 1 102 ? 20.714 -5.867 -42.545 1.00 63.38 102 THR A N 1
ATOM 764 C CA . THR A 1 102 ? 20.080 -6.978 -43.276 1.00 63.38 102 THR A CA 1
ATOM 765 C C . THR A 1 102 ? 19.566 -6.546 -44.659 1.00 63.38 102 THR A C 1
ATOM 767 O O . THR A 1 102 ? 19.658 -7.313 -45.618 1.00 63.38 102 THR A O 1
ATOM 770 N N . ASP A 1 103 ? 19.104 -5.300 -44.823 1.00 54.22 103 ASP A N 1
ATOM 771 C CA . ASP A 1 103 ? 18.698 -4.768 -46.137 1.00 54.22 103 ASP A CA 1
ATOM 772 C C . ASP A 1 103 ? 19.887 -4.537 -47.093 1.00 54.22 103 ASP A C 1
ATOM 774 O O . ASP A 1 103 ? 19.747 -4.709 -48.307 1.00 54.22 103 ASP A O 1
ATOM 778 N N . LEU A 1 104 ? 21.081 -4.236 -46.565 1.00 53.88 104 LEU A N 1
ATOM 779 C CA . LEU A 1 104 ? 22.326 -4.154 -47.347 1.00 53.88 104 LEU A CA 1
ATOM 780 C C . LEU A 1 104 ? 22.816 -5.531 -47.838 1.00 53.88 104 LEU A C 1
ATOM 782 O O . LEU A 1 104 ? 23.608 -5.604 -48.778 1.00 53.88 104 LEU A O 1
ATOM 786 N N . GLN A 1 105 ? 22.314 -6.625 -47.258 1.00 47.50 105 GLN A N 1
ATOM 787 C CA . GLN A 1 105 ? 22.722 -7.996 -47.573 1.00 47.50 105 GLN A CA 1
ATOM 788 C C . GLN A 1 105 ? 21.817 -8.703 -48.597 1.00 47.50 105 GLN A C 1
ATOM 790 O O . GLN A 1 105 ? 22.042 -9.869 -48.925 1.00 47.50 105 GLN A O 1
ATOM 795 N N . LYS A 1 106 ? 20.856 -8.003 -49.218 1.00 50.28 106 LYS A N 1
ATOM 796 C CA . LYS A 1 106 ? 20.1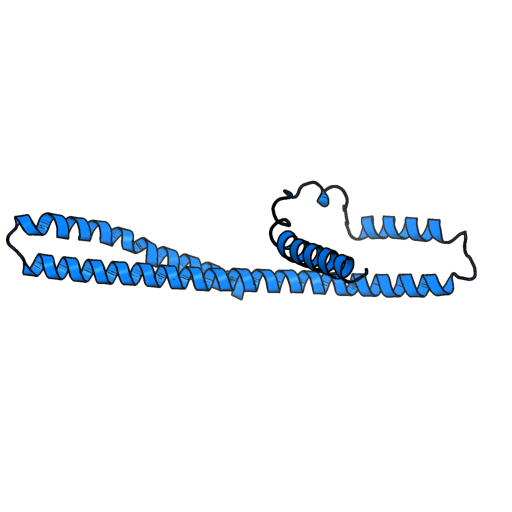06 -8.545 -50.373 1.00 50.28 106 LYS A CA 1
ATOM 797 C C . LYS A 1 106 ? 20.978 -8.862 -51.603 1.00 50.28 106 LYS A C 1
ATOM 799 O O . LYS A 1 106 ? 20.479 -9.475 -52.541 1.00 50.28 106 LYS A O 1
ATOM 804 N N . GLY A 1 107 ? 22.268 -8.506 -51.596 1.00 50.31 107 GLY A N 1
ATOM 805 C CA . GLY A 1 107 ? 23.252 -8.925 -52.604 1.00 50.31 107 GLY A CA 1
ATOM 806 C C . GLY A 1 107 ? 24.069 -10.190 -52.279 1.00 50.31 107 GLY A C 1
ATOM 807 O O . GLY A 1 107 ? 24.760 -10.676 -53.165 1.00 50.31 107 GLY A O 1
ATOM 808 N N . VAL A 1 108 ? 24.023 -10.733 -51.052 1.00 46.09 108 VAL A N 1
ATOM 809 C CA . VAL A 1 108 ? 24.868 -11.873 -50.612 1.00 46.09 108 VAL A CA 1
ATOM 810 C C . VAL A 1 108 ? 24.046 -12.809 -49.716 1.00 46.09 108 VAL A C 1
ATOM 812 O O . VAL A 1 108 ? 24.309 -13.008 -48.533 1.00 46.09 108 VAL A O 1
ATOM 815 N N . CYS A 1 109 ? 22.957 -13.334 -50.266 1.00 43.22 109 CYS A N 1
ATOM 816 C CA . CYS A 1 109 ? 22.010 -14.181 -49.550 1.00 43.22 109 CYS A CA 1
ATOM 817 C C . CYS A 1 109 ? 22.501 -15.643 -49.567 1.00 43.22 109 CYS A C 1
ATOM 819 O O . CYS A 1 109 ? 22.044 -16.416 -50.399 1.00 43.22 109 CYS A O 1
ATOM 821 N N . SER A 1 110 ? 23.496 -15.997 -48.741 1.00 53.50 110 SER A N 1
ATOM 822 C CA . SER A 1 110 ? 23.792 -17.386 -48.301 1.00 53.50 110 SER A CA 1
ATOM 823 C C . SER A 1 110 ? 24.809 -17.422 -47.144 1.00 53.50 110 SER A C 1
ATOM 825 O O . SER A 1 110 ? 24.547 -18.073 -46.143 1.00 53.50 110 SER A O 1
ATOM 827 N N . ASP A 1 111 ? 25.895 -16.641 -47.198 1.00 55.12 111 ASP A N 1
ATOM 828 C CA . ASP A 1 111 ? 26.977 -16.685 -46.182 1.00 55.12 111 ASP A CA 1
ATOM 829 C C . ASP A 1 111 ? 26.710 -15.856 -44.903 1.00 55.12 111 ASP A C 1
ATOM 831 O O . ASP A 1 111 ? 27.523 -15.821 -43.979 1.00 55.12 111 ASP A O 1
ATOM 835 N N . GLY A 1 112 ? 25.584 -15.139 -44.844 1.00 54.06 112 GLY A N 1
ATOM 836 C CA . GLY A 1 112 ? 25.265 -14.204 -43.758 1.00 54.06 112 GLY A CA 1
ATOM 837 C C . GLY A 1 112 ? 24.596 -14.807 -42.531 1.00 54.06 112 GLY A C 1
ATOM 838 O O . GLY A 1 112 ? 24.690 -14.241 -41.445 1.00 54.06 112 GLY A O 1
ATOM 839 N N . GLN A 1 113 ? 23.904 -15.934 -42.693 1.00 55.88 113 GLN A N 1
ATOM 840 C CA . GLN A 1 113 ? 23.028 -16.468 -41.649 1.00 55.88 113 GLN A CA 1
ATOM 841 C C . GLN A 1 113 ? 23.833 -17.056 -40.480 1.00 55.88 113 GLN A C 1
ATOM 843 O O . GLN A 1 113 ? 23.533 -16.764 -39.327 1.00 55.88 113 GLN A O 1
ATOM 848 N N . GLU A 1 114 ? 24.941 -17.748 -40.768 1.00 63.78 114 GLU A N 1
ATOM 849 C CA . GLU A 1 114 ? 25.845 -18.283 -39.738 1.00 63.78 114 GLU A CA 1
ATOM 850 C C . GLU A 1 114 ? 26.552 -17.179 -38.931 1.00 63.78 114 GLU A C 1
ATOM 852 O O . GLU A 1 114 ? 26.791 -17.329 -37.733 1.00 63.78 114 GLU A O 1
ATOM 857 N N . GLN A 1 115 ? 26.854 -16.036 -39.558 1.00 58.66 115 GLN A N 1
ATOM 858 C CA . GLN A 1 115 ? 27.485 -14.900 -38.874 1.00 58.66 115 GLN A CA 1
ATOM 859 C C . GLN A 1 115 ? 26.506 -14.176 -37.943 1.00 58.66 115 GLN A C 1
ATOM 861 O O . GLN A 1 115 ? 26.902 -13.721 -36.869 1.00 58.66 115 GLN A O 1
ATOM 866 N N . VAL A 1 116 ? 25.229 -14.093 -38.327 1.00 66.44 116 VAL A N 1
ATOM 867 C CA . VAL A 1 116 ? 24.176 -13.538 -37.467 1.00 66.44 116 VAL A CA 1
ATOM 868 C C . VAL A 1 116 ? 23.925 -14.453 -36.268 1.00 66.44 116 VAL A C 1
ATOM 870 O O . VAL A 1 116 ? 23.878 -13.956 -35.144 1.00 66.44 116 VAL A O 1
ATOM 873 N N . ASP A 1 117 ? 23.855 -15.771 -36.469 1.00 70.44 117 ASP A N 1
ATOM 874 C CA . ASP A 1 117 ? 23.662 -16.736 -35.378 1.00 70.44 117 ASP A CA 1
ATOM 875 C C . ASP A 1 117 ? 24.840 -16.726 -34.385 1.00 70.44 117 ASP A C 1
ATOM 877 O O . ASP A 1 117 ? 24.636 -16.736 -33.167 1.00 70.44 117 ASP A O 1
ATOM 881 N N . GLY A 1 118 ? 26.076 -16.600 -34.884 1.00 77.12 118 GLY A N 1
ATOM 882 C CA . GLY A 1 118 ? 27.267 -16.428 -34.049 1.00 77.12 118 GLY A CA 1
ATOM 883 C C . GLY A 1 118 ? 27.245 -15.134 -33.229 1.00 77.12 118 GLY A C 1
ATOM 884 O O . GLY A 1 118 ? 27.519 -15.160 -32.029 1.00 77.12 118 GLY A O 1
ATOM 885 N N . LEU A 1 119 ? 26.855 -14.008 -33.838 1.00 72.25 119 LEU A N 1
ATOM 886 C CA . LEU A 1 119 ? 26.741 -12.724 -33.137 1.00 72.25 119 LEU A CA 1
ATOM 887 C C . LEU A 1 119 ? 25.611 -12.721 -32.101 1.00 72.25 119 LEU A C 1
ATOM 889 O O . LEU A 1 119 ? 25.781 -12.135 -31.035 1.00 72.25 119 LEU A O 1
ATOM 893 N N . ILE A 1 120 ? 24.483 -13.388 -32.363 1.00 71.62 120 ILE A N 1
ATOM 894 C CA . ILE A 1 120 ? 23.394 -13.535 -31.384 1.00 71.62 120 ILE A CA 1
ATOM 895 C C . ILE A 1 120 ? 23.880 -14.317 -30.159 1.00 71.62 120 ILE A C 1
ATOM 897 O O . ILE A 1 120 ? 23.608 -13.906 -29.031 1.00 71.62 120 ILE A O 1
ATOM 901 N N . MET A 1 121 ? 24.637 -15.397 -30.366 1.00 69.56 121 MET A N 1
ATOM 902 C CA . MET A 1 121 ? 25.188 -16.199 -29.273 1.00 69.56 121 MET A CA 1
ATOM 903 C C . MET A 1 121 ? 26.236 -15.424 -28.463 1.00 69.56 121 MET A C 1
ATOM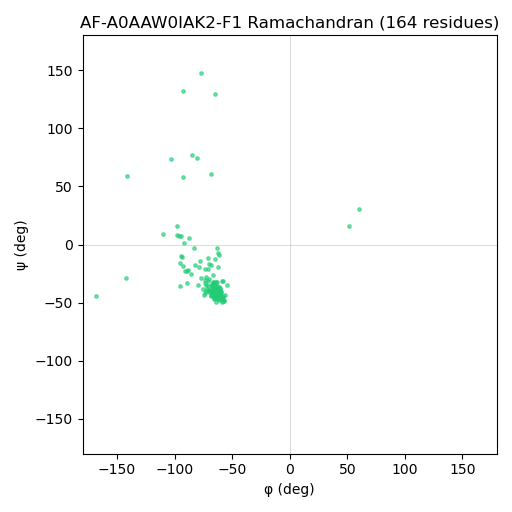 905 O O . MET A 1 121 ? 26.194 -15.422 -27.235 1.00 69.56 121 MET A O 1
ATOM 909 N N . GLN A 1 122 ? 27.109 -14.675 -29.137 1.00 68.12 122 GLN A N 1
ATOM 910 C CA . GLN A 1 122 ? 28.155 -13.883 -28.492 1.00 68.12 122 GLN A CA 1
ATOM 911 C C . GLN A 1 122 ? 27.585 -12.680 -27.720 1.00 68.12 122 GLN A C 1
ATOM 913 O O . GLN A 1 122 ? 28.015 -12.400 -26.605 1.00 68.12 122 GLN A O 1
ATOM 918 N N . ILE A 1 123 ? 26.558 -12.009 -28.257 1.00 66.19 123 ILE A N 1
ATOM 919 C CA . ILE A 1 123 ? 25.842 -10.922 -27.568 1.00 66.19 123 ILE A CA 1
ATOM 920 C C . ILE A 1 123 ? 25.051 -11.466 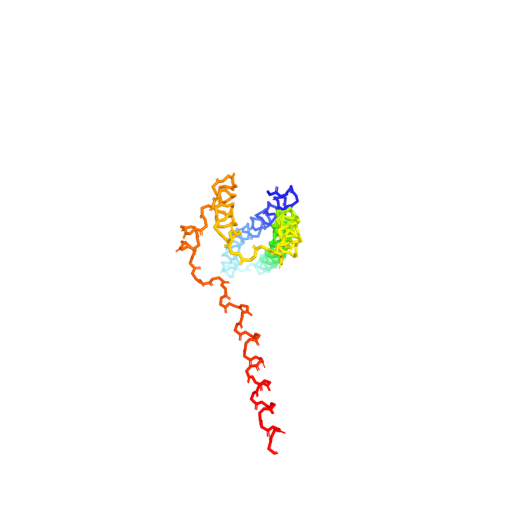-26.371 1.00 66.19 123 ILE A C 1
ATOM 922 O O . ILE A 1 123 ? 24.955 -10.777 -25.353 1.00 66.19 123 ILE A O 1
ATOM 926 N N . ALA A 1 124 ? 24.502 -12.682 -26.462 1.00 61.81 124 ALA A N 1
ATOM 927 C CA . ALA A 1 124 ? 23.831 -13.339 -25.343 1.00 61.81 124 ALA A CA 1
ATOM 928 C C . ALA A 1 124 ? 24.808 -13.673 -24.201 1.00 61.81 124 ALA A C 1
ATOM 930 O O . ALA A 1 124 ? 24.498 -13.378 -23.046 1.00 61.81 124 ALA A O 1
ATOM 931 N N . GLU A 1 125 ? 26.001 -14.193 -24.509 1.00 66.31 125 GLU A N 1
ATOM 932 C CA . GLU A 1 125 ? 27.059 -14.443 -23.517 1.00 66.31 125 GLU A CA 1
ATOM 933 C C . GLU A 1 125 ? 27.616 -13.141 -22.917 1.00 66.31 125 GLU A C 1
ATOM 935 O O . GLU A 1 125 ? 27.746 -13.022 -21.699 1.00 66.31 125 GLU A O 1
ATOM 940 N N . GLU A 1 126 ? 27.887 -12.127 -23.745 1.00 61.97 126 GLU A N 1
ATOM 941 C CA . GLU A 1 126 ? 28.517 -10.870 -23.313 1.00 61.97 126 GLU A CA 1
ATOM 942 C C . GLU A 1 126 ? 27.565 -9.971 -22.500 1.00 61.97 126 GLU A C 1
ATOM 944 O O . GLU A 1 126 ? 28.002 -9.236 -21.614 1.00 61.97 126 GLU A O 1
ATOM 949 N N . ASN A 1 127 ? 26.251 -10.061 -22.738 1.00 60.22 127 ASN A N 1
ATOM 950 C CA . ASN A 1 127 ? 25.234 -9.350 -21.952 1.00 60.22 127 ASN A CA 1
ATOM 951 C C . ASN A 1 127 ? 24.647 -10.194 -20.807 1.00 60.22 127 ASN A C 1
ATOM 953 O O . ASN A 1 127 ? 23.697 -9.747 -20.158 1.00 60.22 127 ASN A O 1
ATOM 957 N N . GLY A 1 128 ? 25.191 -11.390 -20.543 1.00 56.28 128 GLY A N 1
ATOM 958 C CA . GLY A 1 128 ? 24.732 -12.269 -19.463 1.00 56.28 128 GLY A CA 1
ATOM 959 C C . GLY A 1 128 ? 23.266 -12.689 -19.600 1.00 56.28 128 GLY A C 1
ATOM 960 O O . GLY A 1 128 ? 22.573 -12.872 -18.598 1.00 56.28 128 GLY A O 1
ATOM 961 N N . LEU A 1 129 ? 22.765 -12.799 -20.834 1.00 51.41 129 LEU A N 1
ATOM 962 C CA . LEU A 1 129 ? 21.421 -13.284 -21.121 1.00 51.41 129 LEU A CA 1
ATOM 963 C C . LEU A 1 129 ? 21.424 -14.821 -21.076 1.00 51.41 129 LEU A C 1
ATOM 965 O O . LEU A 1 129 ? 21.321 -15.502 -22.092 1.00 51.41 129 LEU A O 1
ATOM 969 N N . GLU A 1 130 ? 21.480 -15.378 -19.868 1.00 56.03 130 GLU A N 1
ATOM 970 C CA . GLU A 1 130 ? 21.131 -16.777 -19.583 1.00 56.03 130 GLU A CA 1
ATOM 971 C C . GLU A 1 130 ? 19.605 -16.989 -19.764 1.00 56.03 130 GLU A C 1
ATOM 973 O O . GLU A 1 130 ? 18.863 -17.313 -18.835 1.00 56.03 130 GLU A O 1
ATOM 978 N N . VAL A 1 131 ? 19.085 -16.750 -20.974 1.00 57.75 131 VAL A N 1
ATOM 979 C CA . VAL A 1 131 ? 17.647 -16.793 -21.309 1.00 57.75 131 VAL A CA 1
ATOM 980 C C . VAL A 1 131 ? 17.253 -18.176 -21.817 1.00 57.75 131 VAL A C 1
ATOM 982 O O . VAL A 1 131 ? 16.710 -18.349 -22.903 1.00 57.75 131 VAL A O 1
ATOM 985 N N . LEU A 1 132 ? 17.491 -19.185 -20.983 1.00 49.25 132 LEU A N 1
ATOM 986 C CA . LEU A 1 132 ? 16.772 -20.455 -21.101 1.00 49.25 132 LEU A CA 1
ATOM 987 C C . LEU A 1 132 ? 16.435 -21.062 -19.734 1.00 49.25 132 LEU A C 1
ATOM 989 O O . LEU A 1 132 ? 15.398 -21.707 -19.602 1.00 49.25 132 LEU A O 1
ATOM 993 N N . ASP A 1 133 ? 17.237 -20.797 -18.699 1.00 49.47 133 ASP A N 1
ATOM 994 C CA . ASP A 1 133 ? 17.022 -21.401 -17.377 1.00 49.47 133 ASP A CA 1
ATOM 995 C C . ASP A 1 133 ? 16.088 -20.568 -16.472 1.00 49.47 133 ASP A C 1
ATOM 997 O O . ASP A 1 133 ? 15.251 -21.111 -15.750 1.00 49.47 133 ASP A O 1
ATOM 1001 N N . GLN A 1 134 ? 16.113 -19.234 -16.585 1.00 45.06 134 GLN A N 1
ATOM 1002 C CA . GLN A 1 134 ? 15.305 -18.345 -15.731 1.00 45.06 134 GLN A CA 1
ATOM 1003 C C . GLN A 1 134 ? 13.847 -18.170 -16.194 1.00 45.06 134 GLN A C 1
ATOM 1005 O O . GLN A 1 134 ? 12.991 -17.794 -15.392 1.00 45.06 134 GLN A O 1
ATOM 1010 N N . LEU A 1 135 ? 13.521 -18.493 -17.454 1.00 45.12 135 LEU A N 1
ATOM 1011 C CA . LEU A 1 135 ? 12.135 -18.468 -17.952 1.00 45.12 135 LEU A CA 1
ATOM 1012 C C . LEU A 1 135 ? 11.332 -19.705 -17.505 1.00 45.12 135 LEU A C 1
ATOM 1014 O O . LEU A 1 135 ? 10.108 -19.711 -17.586 1.00 45.12 135 LEU A O 1
ATOM 1018 N N . ARG A 1 136 ? 12.012 -20.745 -17.002 1.00 51.53 136 ARG A N 1
ATOM 1019 C CA . ARG A 1 136 ? 11.400 -22.020 -16.599 1.00 51.53 136 ARG A CA 1
ATOM 1020 C C . ARG A 1 136 ? 11.052 -22.103 -15.106 1.00 51.53 136 ARG A C 1
ATOM 1022 O O . ARG A 1 136 ? 10.383 -23.046 -14.700 1.00 51.53 136 ARG A O 1
ATOM 1029 N N . GLN A 1 137 ? 11.497 -21.142 -14.290 1.00 45.44 137 GLN A N 1
ATOM 1030 C CA . GLN A 1 137 ? 11.351 -21.174 -12.824 1.00 45.44 137 GLN A CA 1
ATOM 1031 C C . GLN A 1 137 ? 10.355 -20.153 -12.244 1.00 45.44 137 GLN A C 1
ATOM 1033 O O . GLN A 1 137 ? 10.267 -20.013 -11.024 1.00 45.44 137 GLN A O 1
ATOM 1038 N N . LEU A 1 138 ? 9.570 -19.455 -13.069 1.00 38.25 138 LEU A N 1
ATOM 1039 C CA . LEU A 1 138 ? 8.483 -18.614 -12.562 1.00 38.25 138 LEU A CA 1
ATOM 1040 C C . LEU A 1 138 ? 7.163 -19.405 -12.522 1.00 38.25 138 LEU A C 1
ATOM 1042 O O . LEU A 1 138 ? 6.824 -20.061 -13.505 1.00 38.25 138 LEU A O 1
ATOM 1046 N N . PRO A 1 139 ? 6.409 -19.361 -11.409 1.00 46.09 139 PRO A N 1
ATOM 1047 C CA . PRO A 1 139 ? 5.113 -20.020 -11.316 1.00 46.09 139 PRO A CA 1
ATOM 1048 C C . PRO A 1 139 ? 4.128 -19.375 -12.303 1.00 46.09 139 PRO A C 1
ATOM 1050 O O . PRO A 1 139 ? 3.977 -18.153 -12.325 1.00 46.09 139 PRO A O 1
ATOM 1053 N N . GLU A 1 140 ? 3.454 -20.204 -13.104 1.00 50.91 140 GLU A N 1
ATOM 1054 C CA . GLU A 1 140 ? 2.584 -19.810 -14.228 1.00 50.91 140 GLU A CA 1
ATOM 1055 C C . GLU A 1 140 ? 1.330 -18.986 -13.850 1.00 50.91 140 GLU A C 1
ATOM 1057 O O . GLU A 1 140 ? 0.613 -18.499 -14.721 1.00 50.91 140 GLU A O 1
ATOM 1062 N N . ASP A 1 141 ? 1.068 -18.740 -12.565 1.00 35.16 141 ASP A N 1
ATOM 1063 C CA . ASP A 1 141 ? -0.214 -18.188 -12.100 1.00 35.16 141 ASP A CA 1
ATOM 1064 C C . ASP A 1 141 ? -0.327 -16.650 -12.080 1.00 35.16 141 ASP A C 1
ATOM 1066 O O . ASP A 1 141 ? -1.337 -16.106 -11.633 1.00 35.16 141 ASP A O 1
ATOM 1070 N N . ALA A 1 142 ? 0.661 -15.903 -12.582 1.00 45.72 142 ALA A N 1
ATOM 1071 C CA . ALA A 1 142 ? 0.583 -14.434 -12.599 1.00 45.72 142 ALA A CA 1
ATOM 1072 C C . ALA A 1 142 ? -0.006 -13.837 -13.897 1.00 45.72 142 ALA A C 1
ATOM 1074 O O . ALA A 1 142 ? -0.464 -12.694 -13.877 1.00 45.72 142 ALA A O 1
ATOM 1075 N N . SER A 1 143 ? -0.039 -14.587 -15.009 1.00 43.50 143 SER A N 1
ATOM 1076 C CA . SER A 1 143 ? -0.497 -14.069 -16.318 1.00 43.50 143 SER A CA 1
ATOM 1077 C C . SER A 1 143 ? -1.982 -14.350 -16.622 1.00 43.50 143 SER A C 1
ATOM 1079 O O . SER A 1 143 ? -2.594 -13.675 -17.449 1.00 43.50 143 SER A O 1
ATOM 1081 N N . ALA A 1 144 ? -2.629 -15.269 -15.894 1.00 43.91 144 ALA A N 1
ATOM 1082 C CA . ALA A 1 144 ? -3.992 -15.732 -16.196 1.00 43.91 144 ALA A CA 1
ATOM 1083 C C . ALA A 1 144 ? -5.126 -14.712 -15.923 1.00 43.91 144 ALA A C 1
ATOM 1085 O O . ALA A 1 144 ? -6.267 -14.908 -16.351 1.00 43.91 144 ALA A O 1
ATOM 1086 N N . VAL A 1 145 ? -4.847 -13.601 -15.231 1.00 47.09 145 VAL A N 1
ATOM 1087 C CA . VAL A 1 145 ? -5.889 -12.639 -14.816 1.00 47.09 145 VAL A CA 1
ATOM 1088 C C . VAL A 1 145 ? -6.147 -11.548 -15.871 1.00 47.09 145 VAL A C 1
ATOM 1090 O O . VAL A 1 145 ? -7.235 -10.978 -15.903 1.00 47.09 145 VAL A O 1
ATOM 1093 N N . GLY A 1 146 ? -5.189 -11.267 -16.763 1.00 44.84 146 GLY A N 1
ATOM 1094 C CA . GLY A 1 146 ? -5.304 -10.192 -17.762 1.00 44.84 146 GLY A CA 1
ATOM 1095 C C . GLY A 1 146 ? -5.807 -10.640 -19.138 1.00 44.84 146 GLY A C 1
ATOM 1096 O O . GLY A 1 146 ? -6.562 -9.917 -19.785 1.00 44.84 146 GLY A O 1
ATOM 1097 N N . GLU A 1 147 ? -5.424 -11.839 -19.581 1.00 41.44 147 GLU A N 1
ATOM 1098 C CA . GLU A 1 147 ? -5.660 -12.293 -20.962 1.00 41.44 147 GLU A CA 1
ATOM 1099 C C . GLU A 1 147 ? -7.018 -12.981 -21.163 1.00 41.44 147 GLU A C 1
ATOM 1101 O O . GLU A 1 147 ? -7.556 -12.982 -22.271 1.00 41.44 147 GLU A O 1
ATOM 1106 N N . SER A 1 148 ? -7.634 -13.502 -20.097 1.00 49.91 148 SER A N 1
ATOM 1107 C CA . SER A 1 148 ? -8.938 -14.180 -20.171 1.00 49.91 148 SER A CA 1
ATOM 1108 C C . SER A 1 148 ? -10.088 -13.236 -20.546 1.00 49.91 148 SER A C 1
ATOM 1110 O O . SER A 1 148 ? -11.000 -13.627 -21.274 1.00 49.91 148 SER A O 1
ATOM 1112 N N . SER A 1 149 ? -10.028 -11.974 -20.108 1.00 51.03 149 SER A N 1
ATOM 1113 C CA . SER A 1 149 ? -11.073 -10.979 -20.385 1.00 51.03 149 SER A CA 1
ATOM 1114 C C . SER A 1 149 ? -11.024 -10.461 -21.829 1.00 51.03 149 SER A C 1
ATOM 1116 O O . SER A 1 149 ? -12.066 -10.305 -22.463 1.00 51.03 149 SER A O 1
ATOM 1118 N N . VAL A 1 150 ? -9.823 -10.259 -22.386 1.00 51.41 150 VAL A N 1
ATOM 1119 C CA . VAL A 1 150 ? -9.647 -9.768 -23.766 1.00 51.41 150 VAL A CA 1
ATOM 1120 C C . VAL A 1 150 ? -9.962 -10.870 -24.779 1.00 51.41 150 VAL A C 1
ATOM 1122 O O . VAL A 1 150 ? -10.733 -10.646 -25.713 1.00 51.41 150 VAL A O 1
ATOM 1125 N N . ARG A 1 151 ? -9.486 -12.097 -24.535 1.00 57.59 151 ARG A N 1
ATOM 1126 C CA . ARG A 1 151 ? -9.713 -13.232 -25.441 1.00 57.59 151 ARG A CA 1
ATOM 1127 C C . ARG A 1 151 ? -11.184 -13.646 -25.518 1.00 57.59 151 ARG A C 1
ATOM 1129 O O . ARG A 1 151 ? -11.683 -13.959 -26.593 1.00 57.59 151 ARG A O 1
ATOM 1136 N N . SER A 1 152 ? -11.919 -13.549 -24.405 1.00 60.44 152 SER A N 1
ATOM 1137 C CA . SER A 1 152 ? -13.364 -13.822 -24.389 1.00 60.44 152 SER A CA 1
ATOM 1138 C C . SER A 1 152 ? -14.172 -12.791 -25.192 1.00 60.44 152 SER A C 1
ATOM 1140 O O . SER A 1 152 ? -15.179 -13.141 -25.812 1.00 60.44 152 SER A O 1
ATOM 1142 N N . GLN A 1 153 ? -13.726 -11.531 -25.232 1.00 61.69 153 GLN A N 1
ATOM 1143 C CA . GLN A 1 153 ? -14.363 -10.488 -26.042 1.00 61.69 153 GLN A CA 1
ATOM 1144 C C . GLN A 1 153 ? -14.062 -10.664 -27.538 1.00 61.69 153 GLN A C 1
ATOM 1146 O O . GLN A 1 153 ? -14.977 -10.550 -28.357 1.00 61.69 153 GLN A O 1
ATOM 1151 N N . GLU A 1 154 ? -12.823 -11.010 -27.899 1.00 68.50 154 GLU A N 1
ATOM 1152 C CA . GLU A 1 154 ? -12.438 -11.295 -29.289 1.00 68.50 154 GLU A CA 1
ATOM 1153 C C . GLU A 1 154 ? -13.145 -12.535 -29.853 1.00 68.50 154 GLU A C 1
ATOM 1155 O O . GLU A 1 154 ? -13.627 -12.504 -30.989 1.0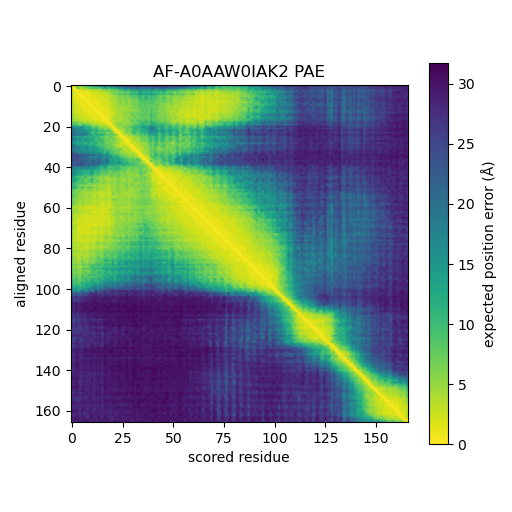0 68.50 154 GLU A O 1
ATOM 1160 N N . ASP A 1 155 ? -13.305 -13.595 -29.057 1.00 78.44 155 ASP A N 1
ATOM 1161 C CA . ASP A 1 155 ? -14.034 -14.799 -29.470 1.00 78.44 155 ASP A CA 1
ATOM 1162 C C . ASP A 1 155 ? -15.531 -14.521 -29.693 1.00 78.44 155 ASP A C 1
ATOM 1164 O O . ASP A 1 155 ? -16.143 -15.060 -30.622 1.00 78.44 155 ASP A O 1
ATOM 1168 N N . GLN A 1 156 ? -16.142 -13.646 -28.885 1.00 70.31 156 GLN A N 1
ATOM 1169 C CA . GLN A 1 156 ? -17.537 -13.228 -29.072 1.00 70.31 156 GLN A CA 1
ATOM 1170 C C . GLN A 1 156 ? -17.727 -12.369 -30.327 1.00 70.31 156 GLN A C 1
ATOM 1172 O O . GLN A 1 156 ? -18.713 -12.549 -31.049 1.00 70.31 156 GLN A O 1
ATOM 1177 N N . LEU A 1 157 ? -16.792 -11.459 -30.611 1.00 71.06 157 LEU A N 1
ATOM 1178 C CA . LEU A 1 157 ? -16.803 -10.648 -31.830 1.00 71.06 157 LEU A CA 1
ATOM 1179 C C . LEU A 1 157 ? -16.582 -11.515 -33.073 1.00 71.06 157 LEU A C 1
ATOM 1181 O O . LEU A 1 157 ? -17.326 -11.385 -34.045 1.00 71.06 157 LEU A O 1
ATOM 1185 N N . SER A 1 158 ? -15.646 -12.462 -33.009 1.00 80.38 158 SER A N 1
ATOM 1186 C CA . SER A 1 158 ? -15.356 -13.404 -34.096 1.00 80.38 158 SER A CA 1
ATOM 1187 C C . SER A 1 158 ? -16.569 -14.276 -34.431 1.00 80.38 158 SER A C 1
ATOM 1189 O O . SER A 1 158 ? -16.919 -14.436 -35.601 1.00 80.38 158 SER A O 1
ATOM 1191 N N . ARG A 1 159 ? -17.291 -14.763 -33.411 1.00 80.88 159 ARG A N 1
ATOM 1192 C CA . ARG A 1 159 ? -18.545 -15.517 -33.594 1.00 80.88 159 ARG A CA 1
ATOM 1193 C C . ARG A 1 159 ? -19.671 -14.663 -34.186 1.00 80.88 159 ARG A C 1
ATOM 1195 O O . ARG A 1 159 ? -20.409 -15.150 -35.039 1.00 80.88 159 ARG A O 1
ATOM 1202 N N . ARG A 1 160 ? -19.803 -13.395 -33.774 1.00 74.31 160 ARG A N 1
ATOM 1203 C CA . ARG A 1 160 ? -20.820 -12.471 -34.316 1.00 74.31 160 ARG A CA 1
ATOM 1204 C C . ARG A 1 160 ? -20.544 -12.072 -35.765 1.00 74.31 160 ARG A C 1
ATOM 1206 O O . ARG A 1 160 ? -21.476 -12.031 -36.560 1.00 74.31 160 ARG A O 1
ATOM 1213 N N . MET A 1 161 ? -19.285 -11.830 -36.118 1.00 71.69 161 MET A N 1
ATOM 1214 C CA . MET A 1 161 ? -18.883 -11.510 -37.492 1.00 71.69 161 MET A CA 1
ATOM 1215 C C . MET A 1 161 ? -19.083 -12.703 -38.433 1.00 71.69 161 MET A C 1
ATOM 1217 O O . MET A 1 161 ? -19.525 -12.519 -39.563 1.00 71.69 161 MET A O 1
ATOM 1221 N N . ALA A 1 162 ? -18.829 -13.929 -37.962 1.00 78.00 162 ALA A N 1
ATOM 1222 C CA . ALA A 1 162 ? -19.099 -15.142 -38.733 1.00 78.00 162 ALA A CA 1
ATOM 1223 C C . ALA A 1 162 ? -20.601 -15.335 -39.025 1.00 78.00 162 ALA A C 1
ATOM 1225 O O . ALA A 1 162 ? -20.959 -15.739 -40.127 1.00 78.00 162 ALA A O 1
ATOM 1226 N N . ALA A 1 163 ? -21.481 -14.996 -38.076 1.00 73.75 163 ALA A N 1
ATOM 1227 C CA . ALA A 1 163 ? -22.933 -15.108 -38.245 1.00 73.75 163 ALA A CA 1
ATOM 1228 C C . ALA A 1 163 ? -23.535 -14.074 -39.218 1.00 73.75 163 ALA A C 1
ATOM 1230 O O . ALA A 1 163 ? -24.616 -14.304 -39.748 1.00 73.75 163 ALA A O 1
ATOM 1231 N N . LEU A 1 164 ? -22.839 -12.959 -39.466 1.00 71.69 164 LEU A N 1
ATOM 1232 C CA . LEU A 1 164 ? -23.241 -11.913 -40.417 1.00 71.69 164 LEU A CA 1
ATOM 1233 C C . LEU A 1 164 ? -22.673 -12.125 -41.831 1.00 71.69 164 LEU A C 1
ATOM 1235 O O . LEU A 1 164 ? -22.895 -11.295 -42.708 1.00 71.69 164 LEU A O 1
ATOM 1239 N N . ARG A 1 165 ? -21.915 -13.209 -42.053 1.00 72.94 165 ARG A N 1
ATOM 1240 C CA . ARG A 1 165 ? -21.276 -13.533 -43.339 1.00 72.94 165 ARG A CA 1
ATOM 1241 C C . ARG A 1 165 ? -22.069 -14.557 -44.178 1.00 72.94 165 ARG A C 1
ATOM 1243 O O . ARG A 1 165 ? -21.501 -15.108 -45.116 1.00 72.94 165 ARG A O 1
ATOM 1250 N N . ASN A 1 166 ? -23.345 -14.794 -43.850 1.00 51.78 166 ASN A N 1
ATOM 1251 C CA . ASN A 1 166 ? -24.306 -15.555 -44.665 1.00 51.78 166 ASN A CA 1
ATOM 1252 C C . ASN A 1 166 ? -25.366 -14.625 -45.252 1.00 51.78 166 ASN A C 1
ATOM 1254 O O . ASN A 1 166 ? -25.969 -13.875 -44.453 1.00 51.78 166 ASN A O 1
#

Radius of gyration: 30.74 Å; Cα contacts (8 Å, |Δi|>4): 63; chains: 1; bounding box: 54×30×91 Å

Solvent-accessible surface area (backbone atoms only — not comparable to full-atom values): 9269 Å² total; per-residue (Å²): 134,53,72,66,44,53,51,34,51,50,51,20,52,52,30,43,51,60,23,52,60,40,60,65,41,56,63,46,48,55,49,39,72,53,27,78,78,67,78,42,63,67,64,28,49,55,43,45,52,52,41,51,52,47,51,53,50,22,53,50,31,41,54,50,18,52,53,37,44,52,50,28,53,54,49,47,50,52,53,51,49,50,52,51,53,61,62,42,54,60,52,54,53,50,50,53,52,50,53,58,54,52,66,71,37,77,85,54,86,72,82,51,60,67,55,50,55,50,49,53,53,50,51,29,62,74,68,66,55,67,81,67,67,66,78,70,73,61,77,80,80,79,61,65,79,67,53,56,64,56,53,55,50,51,53,52,49,53,54,52,55,58,69,69,72,114

Organism: Myodes glareolus (NCBI:txid447135)

Nearest PDB structures (foldseek):
  3i2w-assembly1_B  TM=2.948E-01  e=8.722E+00  Drosophila melanogaster

Sequence (166 aa):
MSDLEFLLKLTAKQLEKLAKAEEDSKAKQAKVKKAPQQKNVECARGCAENAIRKKNEGVNWLRMASRVAAVASKVQTAVTMKGVTKNMAPVTKALDKALSATDLQKGVCSDGQEQVDGLIMQIAEENGLEVLDQLRQLPEDASAVGESSVRSQEDQLSRRMAALRN

InterPro domains:
  IPR005024 Snf7 family [PTHR10476] (8-106)

Foldseek 3Di:
DDPLLVVLLVLLVVLLVLLVVLVVLVVLVVVLVVVVVVVPVVVSVVSVVVSVVSNVSSVVSNVVSVVSVVVSVVVVVVVVVVVVVVVVVVVVVVVVVVVVVVVVCPVPPDPVPVVVVVVVVVCCVVVVVPPPPVVPPDDPPPPVPPVVVVVVVVVVVVVVVVVVPD

Secondary structure (DSSP, 8-state):
--HHHHHHHHHHHHHHHHHHTTHHHHHHHHHHHHGGGGT-HHHHHHHHHHHHHHHHHHHHHHHHHHHHHHHHHHHHHHHHHHHHHHHHHHHHHHHHHHHHHHHGGGG--STTHHHHHHHHHHHHHHTT--TTTTTSSS-GGGSHHHHHHHHHHHHHHHHHHHHT--

Mean predicted aligned error: 18.39 Å

pLDDT: mean 73.19, std 16.21, range [35.16, 95.06]